Protein AF-A0A2E9CIX3-F1 (afdb_monomer_lite)

Sequence (72 aa):
MIDAFRDLKVMRARERQVFGVPCPVCREKLPKAHPKILKPGQLCRAHKPYFRDPRSEPTGAEWTAAMNGEQL

Foldseek 3Di:
DVVVVVVVVVLVVLQLVQFWDFDPVCCVPPVPDGGDTDGQQDWDPPDPVIDGRPHDDDDPVRVVCSSVVNDD

pLDDT: mean 89.87, std 9.57, range [51.66, 96.44]

Secondary structure (DSSP, 8-state):
-HHHHHHHHHHHHHHHHHH-EE-HHHHHH-TTSPPPEE-TT-EE-SSSSPEE--PPPPPHHHHHHHHHT---

Structure (mmCIF, N/CA/C/O backbone):
data_AF-A0A2E9CIX3-F1
#
_entry.id   AF-A0A2E9CIX3-F1
#
loop_
_atom_site.group_PDB
_atom_site.id
_atom_site.type_symbol
_atom_site.label_atom_id
_atom_site.label_alt_id
_atom_site.label_comp_id
_atom_site.label_asym_id
_atom_site.label_entity_id
_atom_site.label_seq_id
_atom_site.pdbx_PDB_ins_code
_atom_site.Cartn_x
_atom_site.Cartn_y
_atom_site.Cartn_z
_atom_site.occupancy
_atom_site.B_iso_or_equiv
_atom_site.auth_seq_id
_atom_site.auth_comp_id
_atom_site.auth_asym_id
_atom_site.auth_atom_id
_atom_site.pdbx_PDB_model_num
ATOM 1 N N . MET A 1 1 ? 28.665 -1.148 8.069 1.00 60.69 1 MET A N 1
ATOM 2 C CA . MET A 1 1 ? 27.425 -0.337 7.954 1.00 60.69 1 MET A CA 1
ATOM 3 C C . MET A 1 1 ? 26.596 -0.647 6.698 1.00 60.69 1 MET A C 1
ATOM 5 O O . MET A 1 1 ? 25.483 -0.156 6.609 1.00 60.69 1 MET A O 1
ATOM 9 N N . ILE A 1 2 ? 27.093 -1.451 5.744 1.00 69.00 2 ILE A N 1
ATOM 10 C CA . ILE A 1 2 ? 26.377 -1.825 4.505 1.00 69.00 2 ILE A CA 1
ATOM 11 C C . ILE A 1 2 ? 25.314 -2.914 4.761 1.00 69.00 2 ILE A C 1
ATOM 13 O O . ILE A 1 2 ? 24.272 -2.917 4.105 1.00 69.00 2 ILE A O 1
ATOM 17 N N . ASP A 1 3 ? 25.535 -3.783 5.749 1.00 78.00 3 ASP A N 1
ATOM 18 C CA . ASP A 1 3 ? 24.679 -4.951 6.007 1.00 78.00 3 ASP A CA 1
ATOM 19 C C . ASP A 1 3 ? 23.292 -4.568 6.540 1.00 78.00 3 ASP A C 1
ATOM 21 O O . ASP A 1 3 ? 22.287 -4.999 5.984 1.00 78.00 3 ASP A O 1
ATOM 25 N N . ALA A 1 4 ? 23.210 -3.614 7.474 1.00 81.06 4 ALA A N 1
ATOM 26 C CA . ALA A 1 4 ? 21.929 -3.131 8.004 1.00 81.06 4 ALA A CA 1
ATOM 27 C C . ALA A 1 4 ? 20.992 -2.562 6.913 1.00 81.06 4 ALA A C 1
ATOM 29 O O . ALA A 1 4 ? 19.772 -2.726 6.971 1.00 81.06 4 ALA A O 1
ATOM 30 N N . PHE A 1 5 ? 21.543 -1.918 5.875 1.00 84.62 5 PHE A N 1
ATOM 31 C CA . PHE A 1 5 ? 20.745 -1.434 4.741 1.00 84.62 5 PHE A CA 1
ATOM 32 C C . PHE A 1 5 ? 20.253 -2.570 3.842 1.00 84.62 5 PHE A C 1
ATOM 34 O O . PHE A 1 5 ? 19.178 -2.455 3.244 1.00 84.62 5 PHE A O 1
ATOM 41 N N . ARG A 1 6 ? 21.033 -3.650 3.715 1.00 86.81 6 ARG A N 1
ATOM 42 C CA . ARG A 1 6 ? 20.634 -4.846 2.970 1.00 86.81 6 ARG A CA 1
ATOM 43 C C . ARG A 1 6 ? 19.491 -5.551 3.692 1.00 86.81 6 ARG A C 1
ATOM 45 O O . ARG A 1 6 ? 18.465 -5.802 3.061 1.00 86.81 6 ARG A O 1
ATOM 52 N N . ASP A 1 7 ? 19.617 -5.745 4.999 1.00 88.12 7 ASP A N 1
ATOM 53 C CA . ASP A 1 7 ? 18.595 -6.395 5.823 1.00 88.12 7 ASP A CA 1
ATOM 54 C C . ASP A 1 7 ? 17.281 -5.612 5.802 1.00 88.12 7 ASP A C 1
ATOM 56 O O . ASP A 1 7 ? 16.212 -6.178 5.577 1.00 88.12 7 ASP A O 1
ATOM 60 N N . LEU A 1 8 ? 17.348 -4.278 5.886 1.00 89.62 8 LEU A N 1
ATOM 61 C CA . LEU A 1 8 ? 16.164 -3.426 5.770 1.00 89.62 8 LEU A CA 1
ATOM 62 C C . LEU A 1 8 ? 15.456 -3.574 4.411 1.00 89.62 8 LEU A C 1
ATOM 64 O O . LEU A 1 8 ? 14.224 -3.545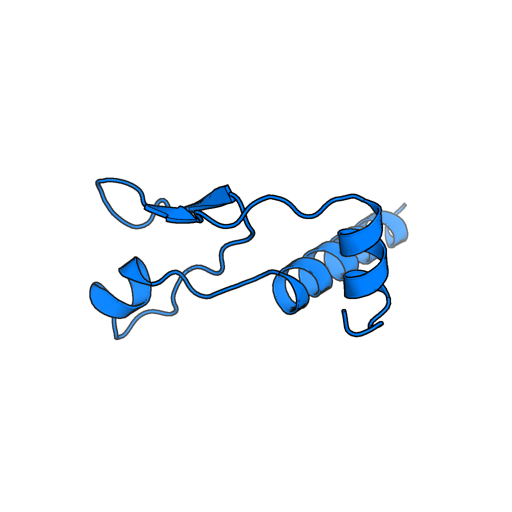 4.339 1.00 89.62 8 LEU A O 1
ATOM 68 N N . LYS A 1 9 ? 16.210 -3.722 3.313 1.00 91.12 9 LYS A N 1
ATOM 69 C CA . LYS A 1 9 ? 15.626 -3.950 1.980 1.00 91.12 9 LYS A CA 1
ATOM 70 C C . LYS A 1 9 ? 14.944 -5.312 1.894 1.00 91.12 9 LYS A C 1
ATOM 72 O O . LYS A 1 9 ? 13.842 -5.380 1.351 1.00 91.12 9 LYS A O 1
ATOM 77 N N . VAL A 1 10 ? 15.571 -6.356 2.435 1.00 91.69 10 VAL A N 1
ATOM 78 C CA . VAL A 1 10 ? 15.010 -7.714 2.476 1.00 91.69 10 VAL A CA 1
ATOM 79 C C . VAL A 1 10 ? 13.722 -7.731 3.298 1.00 91.69 10 VAL A C 1
ATOM 81 O O . VAL A 1 10 ? 12.696 -8.195 2.804 1.00 91.69 10 VAL A O 1
ATOM 84 N N . MET A 1 11 ? 13.730 -7.122 4.486 1.00 90.25 11 MET A N 1
ATOM 85 C CA . MET A 1 11 ? 12.542 -7.011 5.338 1.00 90.25 11 MET A CA 1
ATOM 86 C C . MET A 1 11 ? 11.389 -6.309 4.619 1.00 90.25 11 MET A C 1
ATOM 88 O O . MET A 1 11 ? 10.286 -6.843 4.549 1.00 90.25 11 MET A O 1
ATOM 92 N N . ARG A 1 12 ? 11.644 -5.161 3.977 1.00 91.06 12 ARG A N 1
ATOM 93 C CA . ARG A 1 12 ? 10.618 -4.440 3.200 1.00 91.06 12 ARG A CA 1
ATOM 94 C C . ARG A 1 12 ? 10.098 -5.235 2.002 1.00 91.06 12 ARG A C 1
ATOM 96 O O . ARG A 1 12 ? 8.941 -5.058 1.617 1.00 91.06 12 ARG A O 1
ATOM 103 N N . ALA A 1 13 ? 10.941 -6.052 1.372 1.00 92.62 13 ALA A N 1
ATOM 104 C CA . ALA A 1 13 ? 10.522 -6.930 0.285 1.00 92.62 13 ALA A CA 1
ATOM 105 C C . ALA A 1 13 ? 9.588 -8.030 0.806 1.00 92.62 13 ALA A C 1
ATOM 107 O O . ALA A 1 13 ? 8.511 -8.214 0.240 1.00 92.62 13 ALA A O 1
ATOM 108 N N . ARG A 1 14 ? 9.946 -8.669 1.926 1.00 92.00 14 ARG A N 1
ATOM 109 C CA . ARG A 1 14 ? 9.121 -9.684 2.593 1.00 92.00 14 ARG A CA 1
ATOM 110 C C . ARG A 1 14 ? 7.778 -9.117 3.047 1.00 92.00 14 ARG A C 1
ATOM 112 O O . ARG A 1 14 ? 6.745 -9.695 2.742 1.00 92.00 14 ARG A O 1
ATOM 119 N N . GLU A 1 15 ? 7.754 -7.925 3.638 1.00 92.31 15 GLU A N 1
ATOM 120 C CA . GLU A 1 15 ? 6.494 -7.263 4.009 1.00 92.31 15 GLU A CA 1
ATOM 121 C C . GLU A 1 15 ? 5.560 -7.033 2.812 1.00 92.31 15 GLU A C 1
ATOM 123 O O . GLU A 1 15 ? 4.343 -7.128 2.944 1.00 92.31 15 GLU A O 1
ATOM 128 N N . ARG A 1 16 ? 6.103 -6.702 1.631 1.00 92.69 16 ARG A N 1
ATOM 129 C CA . ARG A 1 16 ? 5.287 -6.573 0.411 1.00 92.69 16 ARG A CA 1
ATOM 130 C C . ARG A 1 16 ? 4.799 -7.922 -0.102 1.00 92.69 16 ARG A C 1
ATOM 132 O O . ARG A 1 16 ? 3.766 -7.946 -0.751 1.00 92.69 16 ARG A O 1
ATOM 139 N N . GLN A 1 17 ? 5.525 -9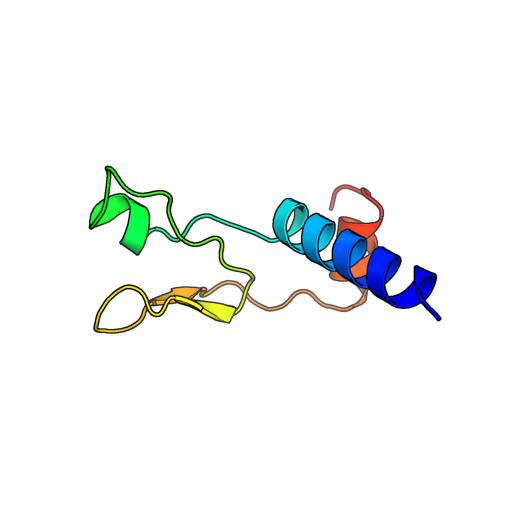.006 0.140 1.00 93.25 17 GLN A N 1
ATOM 140 C CA . GLN A 1 17 ? 5.077 -10.349 -0.230 1.00 93.25 17 GLN A CA 1
ATOM 141 C C . GLN A 1 17 ? 3.963 -10.836 0.701 1.00 93.25 17 GLN A C 1
ATOM 143 O O . GLN A 1 17 ? 2.987 -11.396 0.223 1.00 93.25 17 GLN A O 1
ATOM 148 N N . VAL A 1 18 ? 4.090 -10.575 2.005 1.00 93.31 18 VAL A N 1
ATOM 149 C CA . VAL A 1 18 ? 3.139 -11.026 3.032 1.00 93.31 18 VAL A CA 1
ATOM 150 C C . VAL A 1 18 ? 1.865 -10.177 3.034 1.00 93.31 18 VAL A C 1
ATOM 152 O O . VAL A 1 18 ? 0.762 -10.706 2.967 1.00 93.31 18 VAL A O 1
ATOM 155 N N . PHE A 1 19 ? 1.995 -8.847 3.075 1.00 94.12 19 PHE A N 1
ATOM 156 C CA . PHE A 1 19 ? 0.850 -7.939 3.237 1.00 94.12 19 PHE A CA 1
ATOM 157 C C . PHE A 1 19 ? 0.460 -7.204 1.952 1.00 94.12 19 PHE A C 1
ATOM 159 O O . PHE A 1 19 ? -0.560 -6.507 1.914 1.00 94.12 19 PHE A O 1
ATOM 166 N N . GLY A 1 20 ? 1.282 -7.284 0.907 1.00 94.69 20 GLY A N 1
ATOM 167 C CA . GLY A 1 20 ? 1.065 -6.528 -0.317 1.00 94.69 20 GLY A CA 1
ATOM 168 C C . GLY A 1 20 ? -0.038 -7.128 -1.176 1.00 94.69 20 GLY A C 1
ATOM 169 O O . GLY A 1 20 ? 0.046 -8.273 -1.604 1.00 94.69 20 GLY A O 1
ATOM 170 N N . VAL A 1 21 ? -1.044 -6.318 -1.497 1.00 95.38 21 VAL A N 1
ATOM 171 C CA . VAL A 1 21 ? -2.123 -6.684 -2.419 1.00 95.38 21 VAL A CA 1
ATOM 172 C C . VAL A 1 21 ? -2.143 -5.692 -3.583 1.00 95.38 21 VAL A C 1
ATOM 174 O O . VAL A 1 21 ? -1.933 -4.491 -3.387 1.00 95.38 21 VAL A O 1
ATOM 177 N N . PRO A 1 22 ? -2.352 -6.154 -4.823 1.00 96.19 22 PRO A N 1
ATOM 178 C CA . PRO A 1 22 ? -2.475 -5.272 -5.975 1.00 96.19 22 PRO A CA 1
ATOM 179 C C . PRO A 1 22 ? -3.711 -4.372 -5.867 1.00 96.19 22 PRO A C 1
ATOM 181 O O . PRO A 1 22 ? -4.820 -4.845 -5.633 1.00 96.19 22 PRO A O 1
ATOM 184 N N . CYS A 1 23 ? -3.523 -3.071 -6.096 1.00 96.38 23 CYS A N 1
ATOM 185 C CA . CYS A 1 23 ? -4.586 -2.074 -6.034 1.00 96.38 23 CYS A CA 1
ATOM 186 C C . CYS A 1 23 ? -5.741 -2.426 -6.997 1.00 96.38 23 CYS A C 1
ATOM 188 O O . CYS A 1 23 ? -5.504 -2.503 -8.210 1.00 96.38 23 CYS A O 1
ATOM 190 N N . PRO A 1 24 ? -6.985 -2.574 -6.500 1.00 95.12 24 PRO A N 1
ATOM 191 C CA . PRO A 1 24 ? -8.126 -2.963 -7.330 1.00 95.12 24 PRO A CA 1
ATOM 192 C C . PRO A 1 24 ? -8.459 -1.892 -8.374 1.00 95.12 24 PR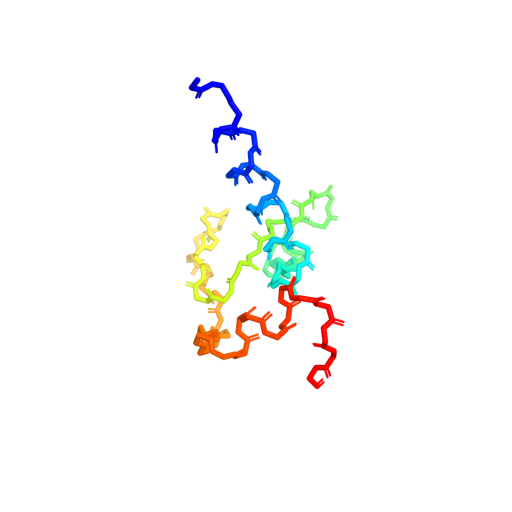O A C 1
ATOM 194 O O . PRO A 1 24 ? -8.670 -2.209 -9.539 1.00 95.12 24 PRO A O 1
ATOM 197 N N . VAL A 1 25 ? -8.366 -0.613 -7.996 1.00 95.75 25 VAL A N 1
ATOM 198 C CA . VAL A 1 25 ? -8.619 0.516 -8.904 1.00 95.75 25 VAL A CA 1
ATOM 199 C C . VAL A 1 25 ? -7.603 0.562 -10.048 1.00 95.75 25 VAL A C 1
ATOM 201 O O . VAL A 1 25 ? -7.963 0.869 -11.180 1.00 95.75 25 VAL A O 1
ATOM 204 N N . CYS A 1 26 ? -6.334 0.229 -9.779 1.00 96.19 26 CYS A N 1
ATOM 205 C CA . CYS A 1 26 ? -5.329 0.136 -10.842 1.00 96.19 26 CYS A CA 1
ATOM 206 C C . CYS A 1 26 ? -5.640 -1.007 -11.812 1.00 96.19 26 CYS A C 1
ATOM 208 O O . CYS A 1 26 ? -5.474 -0.824 -13.012 1.00 96.19 26 CYS A O 1
ATOM 210 N N . ARG A 1 27 ? -6.090 -2.165 -11.311 1.00 95.00 27 ARG A N 1
ATOM 211 C CA . ARG A 1 27 ? -6.460 -3.311 -12.160 1.00 95.00 27 ARG A CA 1
ATOM 212 C C . ARG A 1 27 ? -7.636 -2.987 -13.079 1.00 95.00 27 ARG A C 1
ATOM 214 O O . ARG A 1 27 ? -7.623 -3.394 -14.233 1.00 95.00 27 ARG A O 1
ATOM 221 N N . GLU A 1 28 ? -8.610 -2.241 -12.572 1.00 94.81 28 GLU A N 1
ATOM 222 C CA . GLU A 1 28 ? -9.790 -1.823 -13.328 1.00 94.81 28 GLU A CA 1
ATOM 223 C C . GLU A 1 28 ? -9.456 -0.743 -14.369 1.00 94.81 28 GLU A C 1
ATOM 225 O O . GLU A 1 28 ? -9.779 -0.885 -15.545 1.00 94.81 28 GLU A O 1
ATOM 230 N N . LYS A 1 29 ? -8.771 0.335 -13.958 1.00 94.25 29 LYS A N 1
ATOM 231 C CA . LYS A 1 29 ? -8.540 1.513 -14.815 1.00 94.25 29 LYS A CA 1
ATOM 232 C C . LYS A 1 29 ? -7.335 1.386 -15.743 1.00 94.25 29 LYS A C 1
ATOM 234 O O . LYS A 1 29 ? -7.282 2.063 -16.766 1.00 94.25 29 LYS A O 1
ATOM 239 N N . LEU A 1 30 ? -6.340 0.579 -15.376 1.00 92.56 30 LEU A N 1
ATOM 240 C CA . LEU A 1 30 ? -5.096 0.395 -16.129 1.00 92.56 30 LEU A CA 1
ATOM 241 C C . LEU A 1 30 ? -4.798 -1.101 -16.319 1.00 92.56 30 LEU A C 1
ATOM 243 O O . LE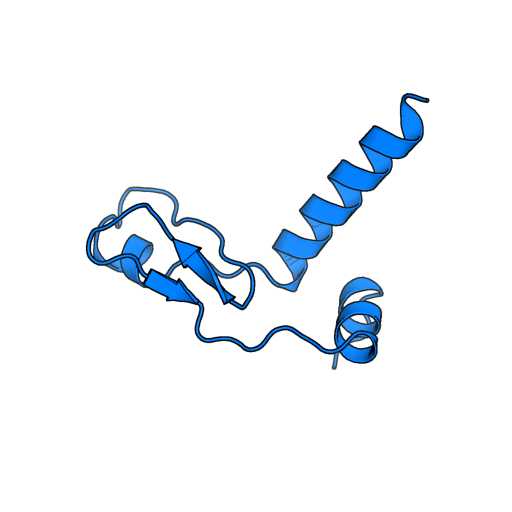U A 1 30 ? -3.769 -1.581 -15.845 1.00 92.56 30 LEU A O 1
ATOM 247 N N . PRO A 1 31 ? -5.643 -1.846 -17.053 1.00 91.81 31 PRO A N 1
ATOM 248 C CA . PRO A 1 31 ? -5.517 -3.301 -17.178 1.00 91.81 31 PRO A CA 1
ATOM 249 C C . PRO A 1 31 ? -4.203 -3.757 -17.834 1.00 91.81 31 PRO A C 1
ATOM 251 O O . PRO A 1 31 ? -3.765 -4.884 -17.623 1.00 91.81 31 PRO A O 1
ATOM 254 N N . LYS A 1 32 ? -3.549 -2.884 -18.615 1.00 94.94 32 LYS A N 1
ATOM 255 C CA . LYS A 1 32 ? -2.245 -3.156 -19.246 1.00 94.94 32 LYS A CA 1
ATOM 256 C C . LYS A 1 32 ? -1.045 -2.830 -18.350 1.00 94.94 32 LYS A C 1
ATOM 258 O O . LYS A 1 32 ? 0.065 -3.250 -18.658 1.00 94.94 32 LYS A O 1
ATOM 263 N N . ALA A 1 33 ? -1.232 -2.049 -17.286 1.00 94.00 33 ALA A N 1
ATOM 264 C CA . ALA A 1 33 ? -0.148 -1.645 -16.398 1.00 94.00 33 ALA A CA 1
ATOM 265 C C . ALA A 1 33 ? -0.083 -2.558 -15.171 1.00 94.00 33 ALA A C 1
ATOM 267 O O . ALA A 1 33 ? -1.102 -3.027 -14.667 1.00 94.00 33 ALA A O 1
ATOM 268 N N . HIS A 1 34 ? 1.118 -2.754 -14.625 1.00 94.19 34 HIS A N 1
ATOM 269 C CA . HIS A 1 34 ? 1.247 -3.449 -13.350 1.00 94.19 34 HIS A CA 1
ATOM 270 C C . HIS A 1 34 ? 0.602 -2.620 -12.226 1.00 94.19 34 HIS A C 1
ATOM 272 O O . HIS A 1 34 ? 0.986 -1.460 -12.018 1.00 94.19 34 HIS A O 1
ATOM 278 N N . PRO A 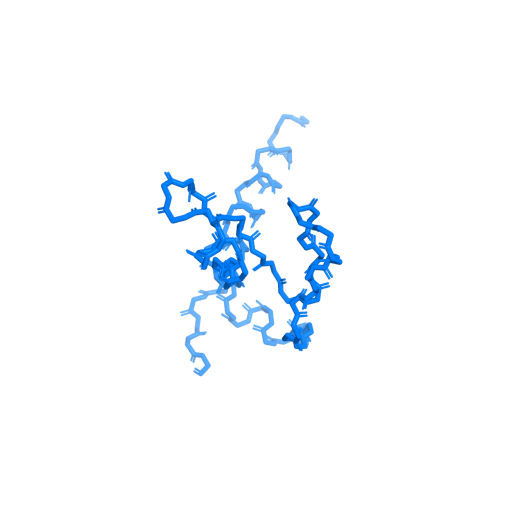1 35 ? -0.359 -3.189 -11.476 1.00 95.75 35 PRO A N 1
ATOM 279 C CA . PRO A 1 35 ? -1.024 -2.469 -10.404 1.00 95.75 35 PRO A CA 1
ATOM 280 C C . PRO A 1 35 ? -0.036 -2.140 -9.284 1.00 95.75 35 PRO A C 1
ATOM 282 O O . PRO A 1 35 ? 0.890 -2.900 -8.993 1.00 95.75 35 PRO A O 1
ATOM 285 N N . LYS A 1 36 ? -0.246 -1.006 -8.610 1.00 95.50 36 LYS A N 1
ATOM 286 C CA . LYS A 1 36 ? 0.531 -0.673 -7.410 1.00 95.50 36 LYS A CA 1
ATOM 287 C C . LYS A 1 36 ? 0.245 -1.702 -6.315 1.00 95.50 36 LYS A C 1
ATOM 289 O O . LYS A 1 36 ? -0.917 -1.986 -6.042 1.00 95.50 36 LYS A O 1
ATOM 294 N N . ILE A 1 37 ? 1.294 -2.224 -5.685 1.00 96.44 37 ILE A N 1
ATOM 295 C CA . ILE A 1 37 ? 1.175 -3.094 -4.511 1.00 96.44 37 ILE A CA 1
ATOM 296 C C . ILE A 1 37 ? 0.963 -2.216 -3.280 1.00 96.44 37 ILE A C 1
ATOM 298 O O . ILE A 1 37 ? 1.794 -1.353 -2.982 1.00 96.44 37 ILE A O 1
ATOM 302 N N . LEU A 1 38 ? -0.160 -2.425 -2.602 1.00 95.88 38 LEU A N 1
ATOM 303 C CA . LEU A 1 38 ? -0.559 -1.693 -1.410 1.00 95.88 38 LEU A CA 1
ATOM 304 C C . LEU A 1 38 ? -0.404 -2.575 -0.179 1.00 95.88 38 LEU A C 1
ATOM 306 O O . LEU A 1 38 ? -0.792 -3.743 -0.182 1.00 95.88 38 LEU A O 1
ATOM 310 N N . LYS A 1 39 ? 0.163 -1.999 0.876 1.00 94.94 39 LYS A N 1
ATOM 311 C CA . LYS A 1 39 ? 0.032 -2.491 2.246 1.00 94.94 39 LYS A CA 1
ATOM 312 C C . LYS A 1 39 ? -1.309 -2.025 2.841 1.00 94.94 39 LYS A C 1
ATOM 314 O O . LYS A 1 39 ? -1.890 -1.073 2.308 1.00 94.94 39 LYS A O 1
ATOM 319 N N . PRO A 1 40 ? -1.779 -2.642 3.939 1.00 95.06 40 PRO A N 1
ATOM 320 C CA . PRO A 1 40 ? -2.920 -2.131 4.693 1.00 95.06 40 PRO A CA 1
ATOM 321 C C . PRO A 1 40 ? -2.794 -0.629 4.979 1.00 95.06 40 PRO A C 1
ATOM 323 O O . PRO A 1 40 ? -1.693 -0.130 5.211 1.00 95.06 40 PRO A O 1
ATOM 326 N N . GLY A 1 41 ? -3.893 0.113 4.844 1.00 94.00 41 GLY A N 1
ATOM 327 C CA . GLY A 1 41 ? -3.928 1.568 5.017 1.00 94.00 41 GLY A CA 1
ATOM 328 C C . GLY A 1 41 ? -3.179 2.408 3.966 1.00 94.00 41 GLY A C 1
ATOM 329 O O . GLY A 1 41 ? -3.296 3.638 3.985 1.00 94.00 41 GLY A O 1
ATOM 330 N N . GLN A 1 42 ? -2.423 1.810 3.036 1.00 94.94 42 GLN A N 1
ATOM 331 C CA . GLN A 1 42 ? -1.584 2.551 2.091 1.00 94.94 42 GLN A CA 1
ATOM 332 C C . GLN A 1 42 ? -2.414 3.277 1.019 1.00 94.94 42 GLN A C 1
ATOM 334 O O . GLN A 1 42 ? -3.367 2.744 0.451 1.00 94.94 42 GLN A O 1
ATOM 339 N N . LEU A 1 43 ? -2.004 4.505 0.686 1.00 95.81 43 LEU A N 1
ATOM 340 C CA . LEU A 1 43 ? -2.616 5.313 -0.370 1.00 95.81 43 LEU A CA 1
ATOM 341 C C . LEU A 1 43 ? -2.010 5.005 -1.753 1.00 95.81 43 LEU A C 1
ATOM 343 O O . LEU A 1 43 ? -0.808 5.179 -1.973 1.00 95.81 43 LEU A O 1
ATOM 347 N N . CYS A 1 44 ? -2.852 4.650 -2.721 1.00 96.12 44 CYS A N 1
ATOM 348 C CA . CYS A 1 44 ? -2.521 4.610 -4.139 1.00 96.12 44 CYS A CA 1
ATOM 349 C C . CYS A 1 44 ? -2.709 5.988 -4.785 1.00 96.12 44 CYS A C 1
ATOM 351 O O . CYS A 1 44 ? -3.825 6.493 -4.912 1.00 96.12 44 CYS A O 1
ATOM 353 N N . ARG A 1 45 ? -1.604 6.577 -5.255 1.00 94.69 45 ARG A N 1
ATOM 354 C CA . ARG A 1 45 ? -1.584 7.905 -5.892 1.00 94.69 45 ARG A CA 1
ATOM 355 C C . ARG A 1 45 ? -1.750 7.886 -7.417 1.00 94.69 45 ARG A C 1
ATOM 357 O O . ARG A 1 45 ? -1.605 8.922 -8.052 1.00 94.69 45 ARG A O 1
ATOM 364 N N . ALA A 1 46 ? -2.022 6.723 -8.009 1.00 92.38 46 ALA A N 1
ATOM 365 C CA . ALA A 1 46 ? -2.086 6.566 -9.465 1.00 92.38 46 ALA A CA 1
ATOM 366 C C . ALA A 1 46 ? -3.324 7.223 -10.108 1.00 92.38 46 ALA A C 1
ATOM 368 O O . ALA A 1 46 ? -3.310 7.510 -11.301 1.00 92.38 46 ALA A O 1
ATOM 369 N N . HIS A 1 47 ? -4.385 7.467 -9.334 1.00 86.25 47 HIS A N 1
ATOM 370 C CA . HIS A 1 47 ? -5.669 7.974 -9.827 1.00 86.25 47 HIS A CA 1
ATOM 371 C C . HIS A 1 47 ? -6.204 9.087 -8.933 1.00 86.25 47 HIS A C 1
ATOM 373 O O . HIS A 1 47 ? -5.895 9.113 -7.748 1.00 86.25 47 HIS A O 1
ATOM 379 N N . LYS A 1 48 ? -7.049 9.965 -9.479 1.00 87.56 48 LYS A N 1
ATOM 380 C CA . LYS A 1 48 ? -7.869 10.898 -8.696 1.00 87.56 48 LYS A CA 1
ATOM 381 C C . LYS A 1 48 ? -9.352 10.495 -8.824 1.00 87.56 48 LYS A C 1
ATOM 383 O O . LYS A 1 48 ? -9.768 10.211 -9.948 1.00 87.56 48 LYS A O 1
ATOM 388 N N . PRO A 1 49 ? -10.135 10.447 -7.728 1.00 89.75 49 PRO A N 1
ATOM 389 C CA . PRO A 1 49 ? -9.687 10.503 -6.329 1.00 89.75 49 PRO A CA 1
ATOM 390 C C . PRO A 1 49 ? -8.729 9.346 -5.980 1.00 89.75 49 PRO A C 1
ATOM 392 O O . PRO A 1 49 ? -8.769 8.287 -6.609 1.00 89.75 49 PRO A O 1
ATOM 395 N N . TYR A 1 50 ? -7.831 9.574 -5.015 1.00 94.56 50 TYR A N 1
ATOM 396 C CA . TYR A 1 50 ? -6.855 8.569 -4.577 1.00 94.56 50 TYR A CA 1
ATOM 397 C C . TYR A 1 50 ? -7.557 7.413 -3.858 1.00 94.56 50 TYR A C 1
ATOM 399 O O . TYR A 1 50 ? -8.458 7.637 -3.054 1.00 94.56 50 TYR A O 1
ATOM 407 N N . PHE A 1 51 ? -7.107 6.183 -4.101 1.00 95.12 51 PHE A N 1
ATOM 408 C CA . PHE A 1 51 ? -7.613 5.003 -3.398 1.00 95.12 51 PHE A CA 1
ATOM 409 C C . PHE A 1 51 ? -6.767 4.738 -2.151 1.00 95.12 51 PHE A C 1
ATOM 411 O O . PHE A 1 51 ? -5.543 4.667 -2.257 1.00 95.12 51 PHE A O 1
ATOM 418 N N . ARG A 1 52 ? -7.391 4.569 -0.984 1.00 95.75 52 ARG A N 1
ATOM 419 C CA . ARG A 1 52 ? -6.727 4.097 0.238 1.00 95.75 52 ARG A CA 1
ATOM 420 C C . ARG A 1 52 ? -7.122 2.646 0.472 1.00 95.75 52 ARG A C 1
ATOM 422 O O . ARG A 1 52 ? -8.305 2.331 0.421 1.00 95.75 52 ARG A O 1
ATOM 429 N N . ASP A 1 53 ? -6.139 1.790 0.720 1.00 95.50 53 ASP A N 1
ATOM 430 C CA . ASP A 1 53 ? -6.400 0.404 1.095 1.00 95.50 53 ASP A CA 1
ATOM 431 C C . ASP A 1 53 ? -7.201 0.364 2.414 1.00 95.50 53 ASP A C 1
ATOM 433 O O . ASP A 1 53 ? -6.734 0.938 3.403 1.00 95.50 53 ASP A O 1
ATOM 437 N N . PRO A 1 54 ? -8.403 -0.244 2.439 1.00 95.50 54 PRO A N 1
ATOM 438 C CA . PRO A 1 54 ? -9.271 -0.240 3.613 1.00 95.50 54 PRO A CA 1
ATOM 439 C C . PRO A 1 54 ? -8.859 -1.264 4.677 1.00 95.50 54 PRO A C 1
ATOM 441 O O . PRO A 1 54 ? -9.454 -1.276 5.752 1.00 95.50 54 PRO A O 1
ATOM 444 N N . ARG A 1 55 ? -7.885 -2.143 4.399 1.00 94.44 55 ARG A N 1
ATOM 445 C CA . ARG A 1 55 ? -7.433 -3.145 5.371 1.00 94.44 55 ARG A CA 1
ATOM 446 C C . ARG A 1 55 ? -6.825 -2.454 6.590 1.00 94.44 55 ARG A C 1
ATOM 448 O O . ARG A 1 55 ? -6.046 -1.509 6.438 1.00 94.44 55 ARG A O 1
ATOM 455 N N . SER A 1 56 ? -7.163 -2.950 7.778 1.00 93.56 56 SER A N 1
ATOM 456 C CA . SER A 1 56 ? -6.577 -2.504 9.040 1.00 93.56 56 SER A CA 1
ATOM 457 C C . SER A 1 56 ? -5.099 -2.871 9.111 1.00 93.56 56 SER A C 1
ATOM 459 O O . SER A 1 56 ? -4.676 -3.906 8.589 1.00 93.56 56 SER A O 1
ATOM 461 N N . GLU A 1 57 ? -4.306 -2.020 9.758 1.00 91.56 57 GLU A N 1
ATOM 462 C CA . GLU A 1 57 ? -2.926 -2.378 10.071 1.00 91.56 57 GLU A CA 1
ATOM 463 C C . GLU A 1 57 ? -2.916 -3.569 11.042 1.00 91.56 57 GLU A C 1
ATOM 465 O O . GLU A 1 57 ? -3.691 -3.567 12.003 1.00 91.56 57 GLU A O 1
ATOM 470 N N . PRO A 1 58 ? -2.088 -4.597 10.787 1.00 91.50 58 PRO A N 1
ATOM 471 C CA . PRO A 1 58 ? -1.980 -5.741 11.679 1.00 91.50 58 PRO A CA 1
ATOM 472 C C . PRO A 1 58 ? -1.398 -5.310 13.025 1.00 91.50 58 PRO A C 1
ATOM 474 O O . PRO A 1 58 ? -0.536 -4.430 13.102 1.00 91.50 58 PRO A O 1
ATOM 477 N N . THR A 1 59 ? -1.836 -5.971 14.090 1.00 93.62 59 THR A N 1
ATOM 478 C CA . THR A 1 59 ? -1.214 -5.844 15.409 1.00 93.62 59 THR A CA 1
ATOM 479 C C . THR A 1 59 ? 0.230 -6.353 15.370 1.00 93.62 59 THR A C 1
ATOM 481 O O . THR A 1 59 ? 0.618 -7.117 14.486 1.00 93.62 59 THR A O 1
ATOM 484 N N . GLY A 1 60 ? 1.054 -5.970 16.351 1.00 91.81 60 GLY A N 1
ATOM 485 C CA . GLY A 1 60 ? 2.450 -6.426 16.405 1.00 91.81 60 GLY A CA 1
ATOM 486 C C . GLY A 1 60 ? 2.592 -7.955 16.436 1.00 91.81 60 GLY A C 1
ATOM 487 O O . GLY A 1 60 ? 3.506 -8.499 15.816 1.00 91.81 60 GLY A O 1
ATOM 488 N N . ALA A 1 61 ? 1.664 -8.648 17.104 1.00 91.94 61 ALA A N 1
ATOM 489 C CA . ALA A 1 61 ? 1.634 -10.108 17.167 1.00 91.94 61 ALA A CA 1
ATOM 490 C C . ALA A 1 61 ? 1.302 -10.729 15.801 1.00 91.94 61 ALA A C 1
ATOM 492 O O . ALA A 1 61 ? 2.047 -11.583 15.325 1.00 91.94 61 ALA A O 1
ATOM 493 N N . GLU A 1 62 ? 0.252 -10.244 15.134 1.00 91.75 62 GLU A N 1
ATOM 494 C CA . GLU A 1 62 ? -0.130 -10.696 13.788 1.00 91.75 62 GLU A CA 1
ATOM 495 C C . GLU A 1 62 ? 0.964 -10.402 12.760 1.00 91.75 62 GLU A C 1
ATOM 497 O O . GLU A 1 62 ? 1.260 -11.236 11.905 1.00 91.75 62 GLU A O 1
ATOM 502 N N . TRP A 1 63 ? 1.606 -9.232 12.861 1.00 92.00 63 TRP A N 1
ATOM 503 C CA . TRP A 1 63 ? 2.719 -8.875 11.990 1.00 92.00 63 TRP A CA 1
ATOM 504 C C . TRP A 1 63 ? 3.884 -9.847 12.167 1.00 92.00 63 TRP A C 1
ATOM 506 O O . TRP A 1 63 ? 4.445 -10.318 11.180 1.00 92.00 63 TRP A O 1
ATOM 516 N N . THR A 1 64 ? 4.216 -10.174 13.418 1.00 91.31 64 THR A N 1
ATOM 517 C CA . THR A 1 64 ? 5.311 -11.092 13.750 1.00 91.31 64 THR A CA 1
ATOM 518 C C . THR A 1 64 ? 5.014 -12.505 13.257 1.00 91.31 64 THR A C 1
ATOM 520 O O . THR A 1 64 ? 5.853 -13.082 12.571 1.00 91.31 64 THR A O 1
ATOM 523 N N . ALA A 1 65 ? 3.812 -13.028 13.517 1.00 90.75 65 ALA A N 1
ATOM 524 C CA . ALA A 1 65 ? 3.382 -14.349 13.054 1.00 90.75 65 ALA A CA 1
ATOM 525 C C . ALA A 1 65 ? 3.462 -14.461 11.520 1.00 90.75 65 ALA A C 1
ATOM 527 O O . ALA A 1 65 ? 4.166 -15.317 10.975 1.00 90.75 65 ALA A O 1
ATOM 528 N N . ALA A 1 66 ? 2.855 -13.504 10.809 1.00 88.12 66 ALA A N 1
ATOM 529 C CA . ALA A 1 66 ? 2.847 -13.493 9.350 1.00 88.12 66 ALA A CA 1
ATOM 530 C C . ALA A 1 66 ? 4.257 -13.309 8.752 1.00 88.12 66 ALA A C 1
ATOM 532 O O . ALA A 1 66 ? 4.585 -13.896 7.718 1.00 88.12 66 ALA A O 1
ATOM 533 N N . MET A 1 67 ? 5.129 -12.535 9.409 1.00 88.44 67 MET A N 1
ATOM 534 C CA . MET A 1 67 ? 6.525 -12.373 8.995 1.00 88.44 67 MET A CA 1
ATOM 535 C C . MET A 1 67 ? 7.403 -13.572 9.344 1.00 88.44 67 MET A C 1
ATOM 537 O O . MET A 1 67 ? 8.416 -13.750 8.679 1.00 88.44 67 MET A O 1
ATOM 541 N N . ASN A 1 68 ? 7.036 -14.418 10.303 1.00 87.31 68 ASN A N 1
ATOM 542 C CA . ASN A 1 68 ? 7.743 -15.668 10.595 1.00 87.31 68 ASN A CA 1
ATOM 543 C C . ASN A 1 68 ? 7.309 -16.823 9.679 1.00 87.31 68 ASN A C 1
ATOM 545 O O . ASN A 1 68 ? 8.019 -17.820 9.583 1.00 87.31 68 ASN A O 1
ATOM 549 N N . GLY A 1 69 ? 6.223 -16.651 8.916 1.00 72.25 69 GLY A N 1
ATOM 550 C CA . GLY A 1 69 ? 5.657 -17.698 8.059 1.00 72.25 69 GLY A CA 1
ATOM 551 C C . GLY A 1 69 ? 4.724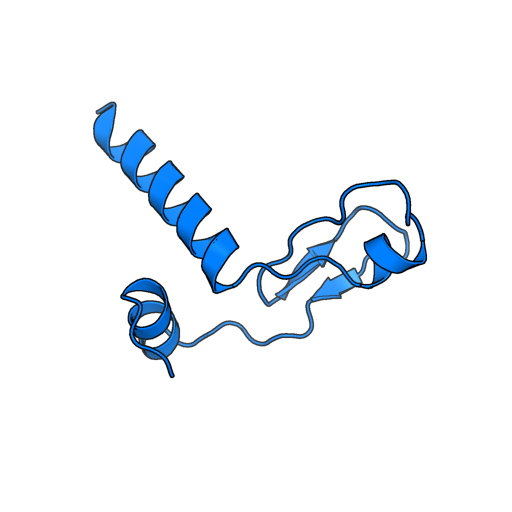 -18.650 8.807 1.00 72.25 69 GLY A C 1
ATOM 552 O O . GLY A 1 69 ? 4.359 -19.692 8.267 1.00 72.25 69 GLY A O 1
ATOM 553 N N . GLU A 1 70 ? 4.333 -18.291 10.028 1.00 60.56 70 GLU A N 1
ATOM 554 C CA . GLU A 1 70 ? 3.283 -18.972 10.773 1.00 60.56 70 GLU A CA 1
ATOM 555 C C . GLU A 1 70 ? 1.949 -18.514 10.176 1.00 60.56 70 GLU A C 1
ATOM 557 O O . GLU A 1 70 ? 1.617 -17.326 10.186 1.00 60.56 70 GLU A O 1
ATOM 562 N N . GLN A 1 71 ? 1.232 -19.442 9.542 1.00 52.88 71 GLN A N 1
ATOM 563 C CA . GLN A 1 71 ? -0.087 -19.160 8.981 1.00 52.88 71 GLN A CA 1
ATOM 564 C C . GLN A 1 71 ? -1.057 -18.883 10.137 1.00 52.88 71 GLN A C 1
ATOM 566 O O . GLN A 1 71 ? -1.236 -19.745 10.997 1.00 52.88 71 GLN A O 1
ATOM 571 N N . LEU A 1 72 ? -1.630 -17.674 10.154 1.00 51.66 72 LEU A N 1
ATOM 572 C CA . LEU A 1 72 ? -2.813 -17.329 10.951 1.00 51.66 72 LEU A CA 1
ATOM 573 C C . LEU A 1 72 ? -4.046 -18.059 10.410 1.00 51.66 72 LEU A C 1
ATOM 575 O O . LEU A 1 72 ? -4.191 -18.096 9.164 1.00 51.66 72 LEU A O 1
#

Radius of gyration: 14.41 Å; chains: 1; bounding box: 37×30×36 Å